Protein AF-A0A3P6TZ08-F1 (afdb_monomer_lite)

Foldseek 3Di:
DVQAPLAWDDPLQDDDDDPVLVVLLVVCLVVVPVLSDDDDDDPRSSSRSSSVRSVNHDDQQADPVRHHQTDNDDPVCQAPPVNVVVVVVCCVRDPDHRDHDPDDDDPPPDDPDDDD

Sequence (116 aa):
MPFVKQGYASGGAGYVISRAALKLIAEGMMQNVKGCQPRGGPEDVNLGACAEQVGVKFVASLDSHGKETFHPFSPGHMIDKKTIENSAWIHSYNMYPVVTVNNCCFKTMICTPKKP

Secondary structure (DSSP, 8-state):
--S-SS----TTT-----HHHHHHHHHHHHTT-TT-S--SS-HHHHHHHHHHHTTPPP---B-TTS-BS--SS-HHHHH-HHHHHT-HHHHHH-SS------S-S-STTT-PPP--

pLDDT: mean 80.13, std 18.6, range [26.25, 98.44]

Structure (mmCIF, N/CA/C/O backbone):
data_AF-A0A3P6TZ08-F1
#
_entry.id   AF-A0A3P6TZ08-F1
#
loop_
_atom_site.group_PDB
_atom_site.id
_atom_site.type_symbol
_atom_site.label_atom_id
_atom_site.label_alt_id
_atom_site.label_comp_id
_atom_site.label_asym_id
_atom_site.label_entity_id
_atom_site.label_seq_id
_atom_site.pdbx_PDB_ins_code
_atom_site.Cartn_x
_atom_site.Cartn_y
_atom_site.Cartn_z
_atom_site.occupancy
_atom_site.B_iso_or_equiv
_atom_site.auth_seq_id
_atom_site.auth_comp_id
_atom_site.auth_asym_id
_atom_site.auth_atom_id
_atom_site.pdbx_PDB_model_num
ATOM 1 N N . MET A 1 1 ? 4.010 -11.274 4.881 1.00 56.00 1 MET A N 1
ATOM 2 C CA . MET A 1 1 ? 4.574 -9.928 4.643 1.00 56.00 1 MET A CA 1
ATOM 3 C C . MET A 1 1 ? 5.117 -9.370 5.949 1.00 56.00 1 MET A C 1
ATOM 5 O O . MET A 1 1 ? 4.566 -9.732 6.983 1.00 56.00 1 MET A O 1
ATOM 9 N N . PRO A 1 2 ? 6.166 -8.531 5.940 1.00 60.94 2 PRO A N 1
ATOM 10 C CA . PRO A 1 2 ? 6.923 -8.236 7.157 1.00 60.94 2 PRO A CA 1
ATOM 11 C C . PRO A 1 2 ? 6.214 -7.371 8.221 1.00 60.94 2 PRO A C 1
ATOM 13 O O . PRO A 1 2 ? 6.796 -7.152 9.275 1.00 60.94 2 PRO A O 1
ATOM 16 N N . PHE A 1 3 ? 4.973 -6.907 8.013 1.00 74.19 3 PHE A N 1
ATOM 17 C CA . PHE A 1 3 ? 4.350 -5.929 8.926 1.00 74.19 3 PHE A CA 1
ATOM 18 C C . PHE A 1 3 ? 2.865 -6.148 9.237 1.00 74.19 3 PHE A C 1
ATOM 20 O O . PHE A 1 3 ? 2.419 -5.844 10.339 1.00 74.19 3 PHE A O 1
ATOM 27 N N . VAL A 1 4 ? 2.098 -6.680 8.284 1.00 83.06 4 VAL A N 1
ATOM 28 C CA . VAL A 1 4 ? 0.660 -6.962 8.418 1.00 83.06 4 VAL A CA 1
ATOM 29 C C . VAL A 1 4 ? 0.412 -8.355 7.856 1.00 83.06 4 VAL A C 1
ATOM 31 O O . VAL A 1 4 ? 0.997 -8.709 6.826 1.00 83.06 4 VAL A O 1
ATOM 34 N N . LYS A 1 5 ? -0.426 -9.164 8.515 1.00 86.94 5 LYS A N 1
ATOM 35 C CA . LYS A 1 5 ? -0.616 -10.570 8.133 1.00 86.94 5 LYS A CA 1
ATOM 36 C C . LYS A 1 5 ? -1.260 -10.689 6.748 1.00 86.94 5 LYS A C 1
ATOM 38 O O . LYS A 1 5 ? -0.749 -11.451 5.930 1.00 86.94 5 LYS A O 1
ATOM 43 N N . GLN A 1 6 ? -2.300 -9.905 6.463 1.00 86.25 6 GLN A N 1
ATOM 44 C CA . GLN A 1 6 ? -2.914 -9.810 5.132 1.00 86.25 6 GLN A CA 1
ATOM 45 C C . GLN A 1 6 ? -2.090 -9.000 4.120 1.00 86.25 6 GLN A C 1
ATOM 47 O O . GLN A 1 6 ? -2.395 -9.019 2.932 1.00 86.25 6 GLN A O 1
ATOM 52 N N . GLY A 1 7 ? -1.061 -8.288 4.583 1.00 87.94 7 GLY A N 1
ATOM 53 C CA . GLY A 1 7 ? -0.335 -7.305 3.790 1.00 87.94 7 GLY A CA 1
ATOM 54 C C . GLY A 1 7 ? -0.920 -5.897 3.858 1.00 87.94 7 GLY A C 1
ATOM 55 O O . GLY A 1 7 ? -1.814 -5.608 4.650 1.00 87.94 7 GLY A O 1
ATOM 56 N N . TYR A 1 8 ? -0.354 -5.006 3.053 1.00 88.62 8 TYR A N 1
ATOM 57 C CA . TYR A 1 8 ? -0.765 -3.610 2.937 1.00 88.62 8 TYR A CA 1
ATOM 58 C C . TYR A 1 8 ? -0.450 -3.108 1.523 1.00 88.62 8 TYR A C 1
ATOM 60 O O . TYR A 1 8 ? 0.444 -3.641 0.864 1.00 88.62 8 TYR A O 1
ATOM 68 N N . ALA A 1 9 ? -1.182 -2.101 1.047 1.00 87.81 9 ALA A N 1
ATOM 69 C CA . ALA A 1 9 ? -0.874 -1.459 -0.228 1.00 87.81 9 ALA A CA 1
ATOM 70 C C . ALA A 1 9 ? 0.132 -0.327 -0.013 1.00 87.81 9 ALA A C 1
ATOM 72 O O . ALA A 1 9 ? -0.095 0.529 0.835 1.00 87.81 9 ALA A O 1
ATOM 73 N N . SER A 1 10 ? 1.227 -0.318 -0.777 1.00 88.12 10 SER A N 1
ATOM 74 C CA . SER A 1 10 ? 2.273 0.700 -0.641 1.00 88.12 10 SER A CA 1
ATOM 75 C C . SER A 1 10 ? 1.761 2.094 -1.008 1.00 88.12 10 SER A C 1
ATOM 77 O O . SER A 1 10 ? 1.185 2.289 -2.080 1.00 88.12 10 SER A O 1
ATOM 79 N N . GLY A 1 11 ? 2.054 3.085 -0.163 1.00 85.50 11 GLY A N 1
ATOM 80 C CA . GLY A 1 11 ? 1.708 4.483 -0.432 1.00 85.50 11 GLY A CA 1
ATOM 81 C C . GLY A 1 11 ? 2.423 5.056 -1.661 1.00 85.50 11 GLY A C 1
ATOM 82 O O . GLY A 1 11 ? 1.852 5.874 -2.374 1.00 85.50 11 GLY A O 1
ATOM 83 N N . GLY A 1 12 ? 3.640 4.585 -1.964 1.00 85.12 12 GLY A N 1
ATOM 84 C CA . GLY A 1 12 ? 4.435 5.081 -3.094 1.00 85.12 12 GLY A CA 1
ATOM 85 C C . GLY A 1 12 ? 3.857 4.727 -4.467 1.00 85.12 12 GLY A C 1
ATOM 86 O O . GLY A 1 12 ? 3.972 5.516 -5.399 1.00 85.12 12 GLY A O 1
ATOM 87 N N . ALA A 1 13 ? 3.211 3.565 -4.592 1.00 86.00 13 ALA A N 1
ATOM 88 C CA . ALA A 1 13 ? 2.550 3.137 -5.828 1.00 86.00 13 ALA A CA 1
ATOM 89 C C . ALA A 1 13 ? 1.145 3.740 -5.998 1.00 86.00 13 ALA A C 1
ATOM 91 O O . ALA A 1 13 ? 0.601 3.758 -7.104 1.00 86.00 13 ALA A O 1
ATOM 92 N N . GLY A 1 14 ? 0.562 4.214 -4.894 1.00 86.75 14 GLY A N 1
ATOM 93 C CA . GLY A 1 14 ? -0.851 4.546 -4.796 1.00 86.75 14 GLY A CA 1
ATOM 94 C C . GLY A 1 14 ? -1.743 3.302 -4.726 1.00 86.75 14 GLY A C 1
ATOM 95 O O . GLY A 1 14 ? -1.361 2.192 -5.094 1.00 86.75 14 GLY A O 1
ATOM 96 N N . TYR A 1 15 ? -2.963 3.497 -4.235 1.00 90.38 15 TYR A N 1
ATOM 97 C CA . TYR A 1 15 ? -3.981 2.456 -4.134 1.00 90.38 15 TYR A CA 1
ATOM 98 C C . TYR A 1 15 ? -5.382 3.071 -4.173 1.00 90.38 15 TYR A C 1
ATOM 100 O O . TYR A 1 15 ? -5.565 4.273 -3.976 1.00 90.38 15 TYR A O 1
ATOM 108 N N . VAL A 1 16 ? -6.392 2.236 -4.416 1.00 92.25 16 VAL A N 1
ATOM 109 C CA . VAL A 1 16 ? -7.803 2.638 -4.431 1.00 92.25 16 VAL A CA 1
ATOM 110 C C . VAL A 1 16 ? -8.540 1.917 -3.313 1.00 92.25 16 VAL A C 1
ATOM 112 O O . VAL A 1 16 ? -8.399 0.709 -3.139 1.00 92.25 16 VAL A O 1
ATOM 115 N N . ILE A 1 17 ? -9.361 2.659 -2.572 1.00 94.12 17 ILE A N 1
ATOM 116 C CA . ILE A 1 17 ? -10.186 2.130 -1.485 1.00 94.12 17 ILE A CA 1
ATOM 117 C C . ILE A 1 17 ? -11.652 2.390 -1.821 1.00 94.12 17 ILE A C 1
ATOM 119 O O . ILE A 1 17 ? -12.030 3.492 -2.222 1.00 94.12 17 ILE A O 1
ATOM 123 N N . SER A 1 18 ? -12.502 1.376 -1.650 1.00 96.44 18 SER A N 1
ATOM 124 C CA . SER A 1 18 ? -13.944 1.563 -1.803 1.00 96.44 18 SER A CA 1
ATOM 125 C C . SER A 1 18 ? -14.481 2.505 -0.723 1.00 96.44 18 SER A C 1
ATOM 127 O O . SER A 1 18 ? -13.999 2.536 0.409 1.00 96.44 18 SER A O 1
ATOM 129 N N . ARG A 1 19 ? -15.548 3.246 -1.036 1.00 98.19 19 ARG A N 1
ATOM 130 C CA . ARG A 1 19 ? -16.169 4.163 -0.067 1.00 98.19 19 ARG A CA 1
ATOM 131 C C . ARG A 1 19 ? -16.561 3.463 1.241 1.00 98.19 19 ARG A C 1
ATOM 133 O O . ARG A 1 19 ? -16.442 4.063 2.302 1.00 98.19 19 ARG A O 1
ATOM 140 N N . ALA A 1 20 ? -17.038 2.220 1.167 1.00 98.06 20 ALA A N 1
ATOM 141 C CA . ALA A 1 20 ? -17.425 1.443 2.343 1.00 98.06 20 ALA A CA 1
ATOM 142 C C . ALA A 1 20 ? -16.210 1.053 3.198 1.00 98.06 20 ALA A C 1
ATOM 144 O O . ALA A 1 20 ? -16.237 1.234 4.410 1.00 98.06 20 ALA A O 1
ATOM 145 N N . ALA A 1 21 ? -15.127 0.591 2.566 1.00 97.50 21 ALA A N 1
ATOM 146 C CA . ALA A 1 21 ? -13.893 0.257 3.268 1.00 97.50 21 ALA A CA 1
ATOM 147 C C . ALA A 1 21 ? -13.276 1.483 3.958 1.00 97.50 21 ALA A C 1
ATOM 149 O O . ALA A 1 21 ? -12.893 1.402 5.122 1.00 97.50 21 ALA A O 1
ATOM 150 N N . LEU A 1 22 ? -13.254 2.635 3.278 1.00 97.69 22 LEU A N 1
ATOM 151 C CA . LEU A 1 22 ? -12.746 3.878 3.859 1.00 97.69 22 LEU A CA 1
ATOM 152 C C . LEU A 1 22 ? -13.544 4.302 5.100 1.00 97.69 22 LEU A C 1
ATOM 154 O O . LEU A 1 22 ? -12.948 4.727 6.084 1.00 97.69 22 LEU A O 1
ATOM 158 N N . LYS A 1 23 ? -14.877 4.154 5.077 1.00 98.44 23 LYS A N 1
ATOM 159 C CA . LYS A 1 23 ? -15.727 4.439 6.244 1.00 98.44 23 LYS A CA 1
ATOM 160 C C . LYS A 1 23 ? -15.374 3.554 7.437 1.00 98.44 23 LYS A C 1
ATOM 162 O O . LYS A 1 23 ? -15.145 4.088 8.512 1.00 98.44 23 LYS A O 1
ATOM 167 N N . LEU A 1 24 ? -15.259 2.239 7.232 1.00 98.25 24 LEU A N 1
ATOM 168 C CA . LEU A 1 24 ? -14.911 1.296 8.303 1.00 98.25 24 LEU A CA 1
ATOM 169 C C . LEU A 1 24 ? -13.547 1.609 8.929 1.00 98.25 24 LEU A C 1
ATOM 171 O O . LEU A 1 24 ? -13.401 1.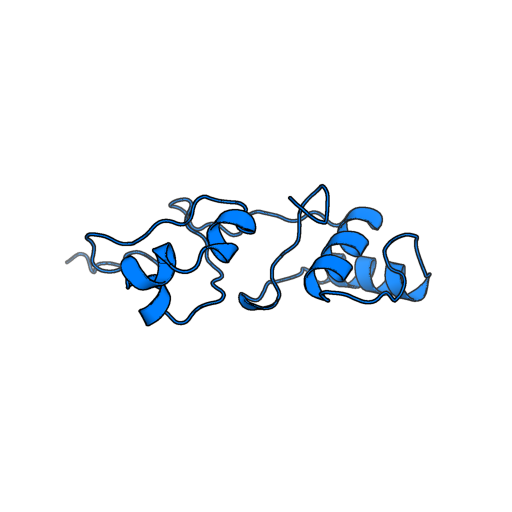586 10.147 1.00 98.25 24 LEU A O 1
ATOM 175 N N . ILE A 1 25 ? -12.553 1.930 8.098 1.00 97.62 25 ILE A N 1
ATOM 176 C CA . ILE A 1 25 ? -11.216 2.309 8.567 1.00 97.62 25 ILE A CA 1
ATOM 177 C C . ILE A 1 25 ? -11.283 3.602 9.388 1.00 97.62 25 ILE A C 1
ATOM 179 O O . ILE A 1 25 ? -10.749 3.651 10.494 1.00 97.62 25 ILE A O 1
ATOM 183 N N . ALA A 1 26 ? -11.961 4.633 8.875 1.00 97.88 26 ALA A N 1
ATOM 184 C CA . ALA A 1 26 ? -12.089 5.916 9.561 1.00 97.88 26 ALA A CA 1
ATOM 185 C C . ALA A 1 26 ? -12.827 5.781 10.902 1.00 97.88 26 ALA A C 1
ATOM 187 O O . ALA A 1 26 ? -12.371 6.311 11.913 1.00 97.88 26 ALA A O 1
ATOM 188 N N . GLU A 1 27 ? -13.926 5.026 10.936 1.00 98.19 27 GLU A N 1
ATOM 189 C CA . GLU A 1 27 ? -14.659 4.716 12.167 1.00 98.19 27 GLU A CA 1
ATOM 190 C C . GLU A 1 27 ? -13.773 3.959 13.165 1.00 98.19 27 GLU A C 1
ATOM 192 O O . GLU A 1 27 ? -13.728 4.325 14.341 1.00 98.19 27 GLU A O 1
ATOM 197 N N . GLY A 1 28 ? -12.993 2.977 12.699 1.00 97.75 28 GLY A N 1
ATOM 198 C CA . GLY A 1 28 ? -12.030 2.249 13.527 1.00 97.75 28 GLY A CA 1
ATOM 199 C C . GLY A 1 28 ? -10.950 3.145 14.138 1.00 97.75 28 GLY A C 1
ATOM 200 O O . GLY A 1 28 ? -10.615 2.993 15.315 1.00 97.75 28 GLY A O 1
ATOM 201 N N . MET A 1 29 ? -10.440 4.116 13.373 1.00 97.00 29 MET A N 1
ATOM 202 C CA . MET A 1 29 ? -9.498 5.131 13.863 1.00 97.00 29 MET A CA 1
ATOM 203 C C . MET A 1 29 ? -10.146 6.047 14.908 1.00 97.00 29 MET A C 1
ATOM 205 O O . MET A 1 29 ? -9.584 6.242 15.983 1.00 97.00 29 MET A O 1
ATOM 209 N N . MET A 1 30 ? -11.350 6.564 14.638 1.00 97.00 30 MET A N 1
ATOM 210 C CA . MET A 1 30 ? -12.079 7.446 15.562 1.00 97.00 30 MET A CA 1
ATOM 211 C C . MET A 1 30 ? -12.424 6.753 16.886 1.00 97.00 30 MET A C 1
ATOM 213 O O . MET A 1 30 ? -12.380 7.376 17.945 1.00 97.00 30 MET A O 1
ATOM 217 N N . GLN A 1 31 ? -12.740 5.459 16.837 1.00 96.88 31 GLN A N 1
ATOM 218 C CA . GLN A 1 31 ? -13.057 4.645 18.012 1.00 96.88 31 GLN A CA 1
ATOM 219 C C . GLN A 1 31 ? -11.813 4.081 18.717 1.00 96.88 31 GLN A C 1
ATOM 221 O O . GLN A 1 31 ? -11.952 3.377 19.715 1.00 96.88 31 GLN A O 1
ATOM 226 N N . ASN A 1 32 ? -10.601 4.377 18.229 1.00 95.12 32 ASN A N 1
ATOM 227 C CA . ASN A 1 32 ? -9.345 3.825 18.744 1.00 95.12 32 ASN A CA 1
ATOM 228 C C . ASN A 1 32 ? -9.348 2.288 18.839 1.00 95.12 32 ASN A C 1
ATOM 230 O O . ASN A 1 32 ? -8.778 1.711 19.777 1.00 95.12 32 ASN A O 1
ATOM 234 N N . VAL A 1 33 ? -9.963 1.619 17.854 1.00 96.31 33 VAL A N 1
ATOM 235 C CA . VAL A 1 33 ? -9.933 0.156 17.735 1.00 96.31 33 VAL A CA 1
ATOM 236 C C . VAL A 1 33 ? -8.478 -0.307 17.773 1.00 96.31 33 VAL A C 1
ATOM 238 O O . VAL A 1 33 ? -7.583 0.329 17.207 1.00 96.31 33 VAL A O 1
ATOM 241 N N . LYS A 1 34 ? -8.218 -1.417 18.468 1.00 90.94 34 LYS A N 1
ATOM 242 C CA . LYS A 1 34 ? -6.876 -1.997 18.562 1.00 90.94 34 LYS A CA 1
ATOM 243 C C . LYS A 1 34 ? -6.289 -2.163 17.155 1.00 90.94 34 LYS A C 1
ATOM 245 O O . LYS A 1 34 ? -6.895 -2.813 16.317 1.00 90.94 34 LYS A O 1
ATOM 250 N N . GLY A 1 35 ? -5.117 -1.572 16.910 1.00 88.06 35 GLY A N 1
ATOM 251 C CA . GLY A 1 35 ? -4.436 -1.581 15.605 1.00 88.06 35 GLY A CA 1
ATOM 252 C C . GLY A 1 35 ? -4.794 -0.433 14.648 1.00 88.06 35 GLY A C 1
ATOM 253 O O . GLY A 1 35 ? -4.093 -0.260 13.657 1.00 88.06 35 GLY A O 1
ATOM 254 N N . CYS A 1 36 ? -5.793 0.393 14.974 1.00 95.44 36 CYS A N 1
ATOM 255 C CA . CYS A 1 36 ? -6.115 1.654 14.285 1.00 95.44 36 CYS A CA 1
ATOM 256 C C . CYS A 1 36 ? -5.612 2.902 15.028 1.00 95.44 36 CYS A C 1
ATOM 258 O O . CYS A 1 36 ? -5.862 4.029 14.607 1.00 95.44 36 CYS A O 1
ATOM 260 N N . GLN A 1 37 ? -4.931 2.706 16.154 1.00 93.38 37 GLN A N 1
ATOM 261 C CA . GLN A 1 37 ? -4.439 3.782 17.006 1.00 93.38 37 GLN A CA 1
ATOM 262 C C . GLN A 1 37 ? -3.269 4.522 16.340 1.00 93.38 37 GLN A C 1
ATOM 264 O O . GLN A 1 37 ? -2.451 3.878 15.670 1.00 93.38 37 GLN A O 1
ATOM 269 N N . PRO A 1 38 ? -3.136 5.844 16.560 1.00 88.62 38 PRO A N 1
ATOM 270 C CA . PRO A 1 38 ? -1.975 6.593 16.103 1.00 88.62 38 PRO A CA 1
ATOM 271 C C . PRO A 1 38 ? -0.685 5.963 16.632 1.00 88.62 38 PRO A C 1
ATOM 273 O O . PRO A 1 38 ? -0.499 5.802 17.838 1.00 88.62 38 PRO A O 1
ATOM 276 N N . ARG A 1 39 ? 0.216 5.606 15.719 1.00 88.06 39 ARG A N 1
ATOM 277 C CA . ARG A 1 39 ? 1.547 5.088 16.038 1.00 88.06 39 ARG A CA 1
ATOM 278 C C . ARG A 1 39 ? 2.556 5.591 15.017 1.00 88.06 39 ARG A C 1
ATOM 280 O O . ARG A 1 39 ? 2.185 5.977 13.912 1.00 88.06 39 ARG A O 1
ATOM 287 N N . GLY A 1 40 ? 3.831 5.593 15.393 1.00 90.69 40 GLY A N 1
ATOM 288 C CA . GLY A 1 40 ? 4.913 5.923 14.466 1.00 90.69 40 GLY A CA 1
ATOM 289 C C . GLY A 1 40 ? 5.079 4.880 13.354 1.00 90.69 40 GLY A C 1
ATOM 290 O O . GLY A 1 40 ? 4.426 3.834 13.352 1.00 90.69 40 GLY A O 1
ATOM 291 N N . GLY A 1 41 ? 6.000 5.153 12.433 1.00 90.19 41 GLY A N 1
ATOM 292 C CA . GLY A 1 41 ? 6.317 4.269 11.310 1.00 90.19 41 GLY A CA 1
ATOM 293 C C . GLY A 1 41 ? 5.566 4.614 10.016 1.00 90.19 41 GLY A C 1
ATOM 294 O O . GLY A 1 41 ? 4.965 5.686 9.929 1.00 90.19 41 GLY A O 1
ATOM 295 N N . PRO A 1 42 ? 5.638 3.735 8.999 1.00 90.94 42 PRO A N 1
ATOM 296 C CA . PRO A 1 42 ? 5.044 3.985 7.687 1.00 90.94 42 PRO A CA 1
ATOM 297 C C . PRO A 1 42 ? 3.512 4.069 7.742 1.00 90.94 42 PRO A C 1
ATOM 299 O O . PRO A 1 42 ? 2.853 3.221 8.349 1.00 90.94 42 PRO A O 1
ATOM 302 N N . GLU A 1 43 ? 2.948 5.093 7.101 1.00 92.94 43 GLU A N 1
ATOM 303 C CA . GLU A 1 43 ? 1.499 5.337 7.060 1.00 92.94 43 GLU A CA 1
ATOM 304 C C . GLU A 1 43 ? 0.744 4.183 6.396 1.00 92.94 43 GLU A C 1
ATOM 306 O O . GLU A 1 43 ? -0.241 3.700 6.946 1.00 92.94 43 GLU A O 1
ATOM 311 N N . ASP A 1 44 ? 1.261 3.676 5.282 1.00 91.88 44 ASP A N 1
ATOM 312 C CA . ASP A 1 44 ? 0.661 2.596 4.503 1.00 91.88 44 ASP A CA 1
ATOM 313 C C . ASP A 1 44 ? 0.575 1.274 5.287 1.00 91.88 44 ASP A C 1
ATOM 315 O O . ASP A 1 44 ? -0.446 0.579 5.266 1.00 91.88 44 ASP A O 1
ATOM 319 N N . VAL A 1 45 ? 1.611 0.964 6.068 1.00 91.38 45 VAL A N 1
ATOM 320 C CA . VAL A 1 45 ? 1.620 -0.153 7.023 1.00 91.38 45 VAL A CA 1
ATOM 321 C C . VAL A 1 45 ? 0.573 0.048 8.120 1.00 91.38 45 VAL A C 1
ATOM 323 O O . VAL A 1 45 ? -0.123 -0.900 8.498 1.00 91.38 45 VAL A O 1
ATOM 326 N N . ASN A 1 46 ? 0.456 1.263 8.659 1.00 94.12 46 ASN A N 1
ATOM 327 C CA . ASN A 1 46 ? -0.517 1.581 9.704 1.00 94.12 46 ASN A CA 1
ATOM 328 C C . ASN A 1 46 ? -1.954 1.474 9.182 1.00 94.12 46 ASN A C 1
ATOM 330 O O . ASN A 1 46 ? -2.805 0.882 9.850 1.00 94.12 46 ASN A O 1
ATOM 334 N N . LEU A 1 47 ? -2.203 1.963 7.969 1.00 94.38 47 LEU A N 1
ATOM 335 C CA . LEU A 1 47 ? -3.492 1.855 7.303 1.00 94.38 47 LEU A CA 1
ATOM 336 C C . LEU A 1 47 ? -3.861 0.392 7.036 1.00 94.38 47 LEU A C 1
ATOM 338 O O . LEU A 1 47 ? -4.983 -0.020 7.331 1.00 94.38 47 LEU A O 1
ATOM 342 N N . GLY A 1 48 ? -2.912 -0.416 6.549 1.00 92.88 48 GLY A N 1
ATOM 343 C CA . GLY A 1 48 ? -3.121 -1.846 6.319 1.00 92.88 48 GLY A CA 1
ATOM 344 C C . GLY A 1 48 ? -3.411 -2.629 7.602 1.00 92.88 48 GLY A C 1
ATOM 345 O O . GLY A 1 48 ? -4.292 -3.493 7.618 1.00 92.88 48 GLY A O 1
ATOM 346 N N . ALA A 1 49 ? -2.727 -2.286 8.697 1.00 93.94 49 ALA A N 1
ATOM 347 C CA . ALA A 1 49 ? -2.987 -2.867 10.010 1.00 93.94 49 ALA A CA 1
ATOM 348 C C . ALA A 1 49 ? -4.400 -2.528 10.504 1.00 93.94 49 ALA A C 1
ATOM 350 O O . ALA A 1 49 ? -5.118 -3.423 10.940 1.00 93.94 49 ALA A O 1
ATOM 351 N N . CYS A 1 50 ? -4.829 -1.267 10.386 1.00 96.62 50 CYS A N 1
ATOM 352 C CA . CYS A 1 50 ? -6.187 -0.880 10.760 1.00 96.62 50 CYS A CA 1
ATOM 353 C C . CYS A 1 50 ? -7.234 -1.594 9.897 1.00 96.62 50 CYS A C 1
ATOM 355 O O . CYS A 1 50 ? -8.176 -2.172 10.437 1.00 96.62 50 CYS A O 1
ATOM 357 N N . ALA A 1 51 ? -7.031 -1.632 8.575 1.00 95.94 51 ALA A N 1
ATOM 358 C CA . ALA A 1 51 ? -7.900 -2.337 7.637 1.00 95.94 51 ALA A CA 1
ATOM 359 C C . ALA A 1 51 ? -8.101 -3.809 8.034 1.00 95.94 51 ALA A C 1
ATOM 361 O O . ALA A 1 51 ? -9.233 -4.289 8.037 1.00 95.94 51 ALA A O 1
ATOM 362 N N . GLU A 1 52 ? -7.033 -4.502 8.448 1.00 94.56 52 GLU A N 1
ATOM 363 C CA . GLU A 1 52 ? -7.111 -5.895 8.912 1.00 94.56 52 GLU A CA 1
ATOM 364 C C . GLU A 1 52 ? -8.007 -6.043 10.143 1.00 94.56 52 GLU A C 1
ATOM 366 O O . GLU A 1 52 ? -8.818 -6.966 10.218 1.00 94.56 52 GLU A O 1
ATOM 371 N N . GLN A 1 53 ? -7.891 -5.112 11.089 1.00 96.25 53 GLN A N 1
ATOM 372 C CA . GLN A 1 53 ? -8.633 -5.148 12.348 1.00 96.25 53 GLN A CA 1
ATOM 373 C C . GLN A 1 53 ? -10.120 -4.843 12.157 1.00 96.25 53 GLN A C 1
ATOM 375 O O . GLN A 1 53 ? -10.955 -5.459 12.814 1.00 96.25 53 GLN A O 1
ATOM 380 N N . VAL A 1 54 ? -10.464 -3.948 11.227 1.00 97.38 54 VAL A N 1
ATOM 381 C CA . VAL A 1 54 ? -11.864 -3.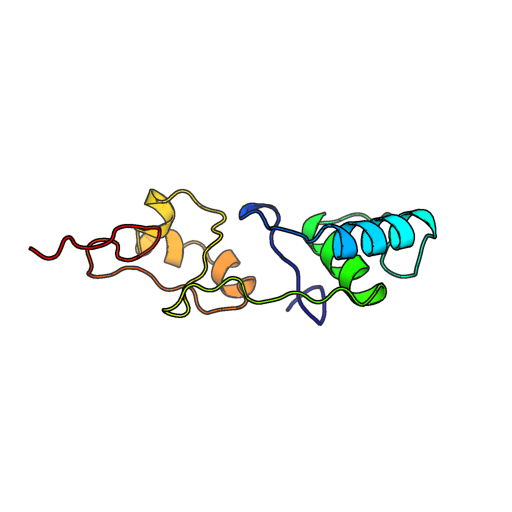612 10.904 1.00 97.38 54 VAL A CA 1
ATOM 382 C C . VAL A 1 54 ? -12.471 -4.518 9.822 1.00 97.38 54 VAL A C 1
ATOM 384 O O . VAL A 1 54 ? -13.565 -4.253 9.328 1.00 97.38 54 VAL A O 1
ATOM 387 N N . GLY A 1 55 ? -11.774 -5.591 9.432 1.00 95.75 55 GLY A N 1
ATOM 388 C CA . GLY A 1 55 ? -12.272 -6.591 8.483 1.00 95.75 55 GLY A CA 1
ATOM 389 C C . GLY A 1 55 ? -12.266 -6.155 7.013 1.00 95.75 55 GLY A C 1
ATOM 390 O O . GLY A 1 55 ? -12.876 -6.820 6.172 1.00 95.75 55 GLY A O 1
ATOM 391 N N . VAL A 1 56 ? -11.572 -5.066 6.677 1.00 96.19 56 VAL A N 1
ATOM 392 C CA . VAL A 1 56 ? -11.341 -4.641 5.294 1.00 96.19 56 VAL A CA 1
ATOM 393 C C . VAL A 1 56 ? -10.226 -5.489 4.688 1.00 96.19 56 VAL A C 1
ATOM 395 O O . VAL A 1 56 ? -9.100 -5.531 5.186 1.00 96.19 56 VAL A O 1
ATOM 398 N N . LYS A 1 57 ? -10.552 -6.155 3.579 1.00 92.25 57 LYS A N 1
ATOM 399 C CA . LYS A 1 57 ? -9.638 -7.052 2.870 1.00 92.25 57 LYS A CA 1
ATOM 400 C C . LYS A 1 57 ? -8.924 -6.333 1.739 1.00 92.25 57 LYS A C 1
ATOM 402 O O . LYS A 1 57 ? -9.566 -5.654 0.935 1.00 92.25 57 LYS A O 1
ATOM 407 N N . PHE A 1 58 ? -7.623 -6.572 1.626 1.00 87.56 58 PHE A N 1
ATOM 408 C CA . PHE A 1 58 ? -6.890 -6.247 0.408 1.00 87.56 58 PHE A CA 1
ATOM 409 C C . PHE A 1 58 ? -7.209 -7.248 -0.699 1.00 87.56 58 PHE A C 1
A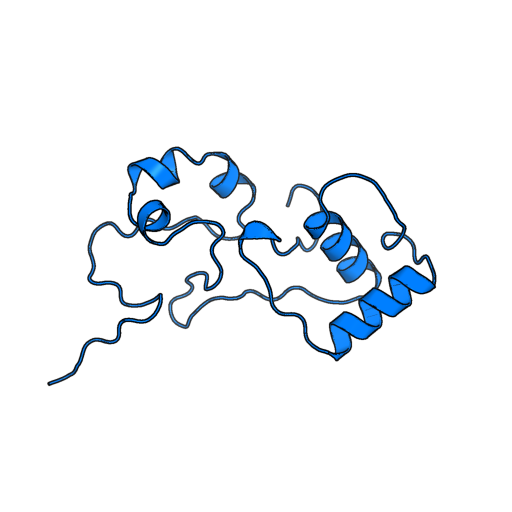TOM 411 O O . PHE A 1 58 ? -7.401 -8.442 -0.461 1.00 87.56 58 PHE A O 1
ATOM 418 N N . VAL A 1 59 ? -7.260 -6.733 -1.922 1.00 85.56 59 VAL A N 1
ATOM 419 C CA . VAL A 1 59 ? -7.447 -7.520 -3.138 1.00 85.56 59 VAL A CA 1
ATOM 420 C C . VAL A 1 59 ? -6.299 -7.245 -4.092 1.00 85.56 59 VAL A C 1
ATOM 422 O O . VAL A 1 59 ? -5.762 -6.138 -4.134 1.00 85.56 59 VAL A O 1
ATOM 425 N N . ALA A 1 60 ? -5.922 -8.267 -4.852 1.00 81.56 60 ALA A N 1
ATOM 426 C CA . ALA A 1 60 ? -4.878 -8.148 -5.851 1.00 81.56 60 ALA A CA 1
ATOM 427 C C . ALA A 1 60 ? -5.328 -7.202 -6.973 1.00 81.56 60 ALA A C 1
ATOM 429 O O . ALA A 1 60 ? -6.383 -7.407 -7.573 1.00 81.56 60 ALA A O 1
ATOM 430 N N . SER A 1 61 ? -4.515 -6.188 -7.266 1.00 83.50 61 SER A N 1
ATOM 431 C CA . SER A 1 61 ? -4.727 -5.294 -8.404 1.00 83.50 61 SER A CA 1
ATOM 432 C C . SER A 1 61 ? -3.864 -5.750 -9.574 1.00 83.50 61 SER A C 1
ATOM 434 O O . SER A 1 61 ? -2.789 -5.203 -9.828 1.00 83.50 61 SER A O 1
ATOM 436 N N . LEU A 1 62 ? -4.327 -6.811 -10.232 1.00 84.19 62 LEU A N 1
ATOM 437 C CA . LEU A 1 62 ? -3.667 -7.407 -11.385 1.00 84.19 62 LEU A CA 1
ATOM 438 C C . LEU A 1 62 ? -4.498 -7.183 -12.648 1.00 84.19 62 LEU A C 1
ATOM 440 O O . LEU A 1 62 ? -5.728 -7.243 -12.614 1.00 84.19 62 LEU A O 1
ATOM 444 N N . ASP A 1 63 ? -3.822 -6.953 -13.767 1.00 81.81 63 ASP A N 1
ATOM 445 C CA . ASP A 1 63 ? -4.448 -6.958 -15.082 1.00 81.81 63 ASP A CA 1
ATOM 446 C C . ASP A 1 63 ? -4.847 -8.384 -15.514 1.00 81.81 63 ASP A C 1
ATOM 448 O O . ASP A 1 63 ? -4.584 -9.381 -14.834 1.00 81.81 63 ASP A O 1
ATOM 452 N N . SER A 1 64 ? -5.474 -8.501 -16.687 1.00 83.56 64 SER A N 1
ATOM 453 C CA . SER A 1 64 ? -5.890 -9.792 -17.253 1.00 83.56 64 SER A CA 1
ATOM 454 C C . SER A 1 64 ? -4.736 -10.761 -17.552 1.00 83.56 64 SER A C 1
ATOM 456 O O . SER A 1 64 ? -4.988 -11.934 -17.823 1.00 83.56 64 SER A O 1
ATOM 458 N N . HIS A 1 65 ? -3.485 -10.300 -17.498 1.00 80.12 65 HIS A N 1
ATOM 459 C CA . HIS A 1 65 ? -2.271 -11.095 -17.684 1.00 80.12 65 HIS A CA 1
ATOM 460 C C . HIS A 1 65 ? -1.536 -11.361 -16.358 1.00 80.12 65 HIS A C 1
ATOM 462 O O . HIS A 1 65 ? -0.411 -11.871 -16.373 1.00 80.12 65 HIS A O 1
ATOM 468 N N . GLY A 1 66 ? -2.141 -11.017 -15.217 1.00 76.75 66 GLY A N 1
ATOM 469 C CA . GLY A 1 66 ? -1.541 -11.203 -13.900 1.00 76.75 66 GLY A CA 1
ATOM 470 C C . GLY A 1 66 ? -0.408 -10.218 -13.596 1.00 76.75 66 GLY A C 1
ATOM 471 O O . GLY A 1 66 ? 0.495 -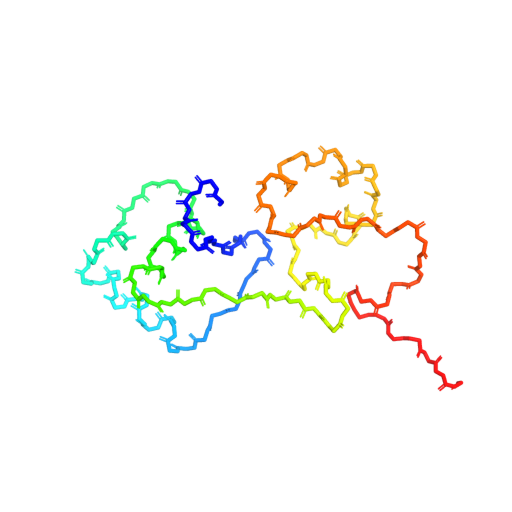10.566 -12.836 1.00 76.75 66 GLY A O 1
ATOM 472 N N . LYS A 1 67 ? -0.398 -9.029 -14.217 1.00 79.25 67 LYS A N 1
ATOM 473 C CA . LYS A 1 67 ? 0.603 -7.973 -13.983 1.00 79.25 67 LYS A CA 1
ATOM 474 C C . LYS A 1 67 ? 0.054 -6.883 -13.083 1.00 79.25 67 LYS A C 1
ATOM 476 O O . LYS A 1 67 ? -1.112 -6.521 -13.186 1.00 79.25 67 LYS A O 1
ATOM 481 N N . GLU A 1 68 ? 0.903 -6.354 -12.215 1.00 79.25 68 GLU A N 1
ATOM 482 C CA . GLU A 1 68 ? 0.534 -5.281 -11.296 1.00 79.25 68 GLU A CA 1
ATOM 483 C C . GLU A 1 68 ? 0.144 -4.013 -12.058 1.00 79.25 68 GLU A C 1
ATOM 485 O O . GLU A 1 68 ? 0.705 -3.695 -13.106 1.00 79.25 68 GLU A O 1
ATOM 490 N N . THR A 1 69 ? -0.855 -3.292 -11.548 1.00 83.88 69 THR A N 1
ATOM 491 C CA . THR A 1 69 ? -1.373 -2.079 -12.204 1.00 83.88 69 THR A CA 1
ATOM 492 C C . THR A 1 69 ? -0.945 -0.783 -11.515 1.00 83.88 69 THR A C 1
ATOM 494 O O . THR A 1 69 ? -1.142 0.290 -12.080 1.00 83.88 69 THR A O 1
ATOM 497 N N . PHE A 1 70 ? -0.362 -0.863 -10.316 1.00 84.38 70 PHE A N 1
ATOM 498 C CA . PHE A 1 70 ? 0.135 0.273 -9.534 1.00 84.38 70 PHE A CA 1
ATOM 499 C C . PHE A 1 70 ? 1.630 0.084 -9.290 1.00 84.38 70 PHE A C 1
ATOM 501 O O . PHE A 1 70 ? 2.049 -0.988 -8.860 1.00 84.38 70 PHE A O 1
ATOM 508 N N . HIS A 1 71 ? 2.431 1.113 -9.567 1.00 84.94 71 HIS A N 1
ATOM 509 C CA . HIS A 1 71 ? 3.890 1.019 -9.523 1.00 84.94 71 HIS A CA 1
ATOM 510 C C . HIS A 1 71 ? 4.487 2.222 -8.785 1.00 84.94 71 HIS A C 1
ATOM 512 O O . HIS A 1 71 ? 4.087 3.350 -9.067 1.00 84.94 71 HIS A O 1
ATOM 518 N N . PRO A 1 72 ? 5.463 2.014 -7.881 1.00 83.19 72 PRO A N 1
ATOM 519 C CA . PRO A 1 72 ? 6.074 3.096 -7.107 1.00 83.19 72 PRO A CA 1
ATOM 520 C C . PRO A 1 72 ? 7.156 3.865 -7.879 1.00 83.19 72 PRO A C 1
ATOM 522 O O . PRO A 1 72 ? 7.697 4.845 -7.372 1.00 83.19 72 PRO A O 1
ATOM 525 N N . PHE A 1 73 ? 7.509 3.412 -9.085 1.00 85.25 73 PHE A N 1
ATOM 526 C CA . PHE A 1 73 ? 8.578 3.987 -9.892 1.00 85.25 73 PHE A CA 1
ATOM 527 C C . PHE A 1 73 ? 8.065 4.569 -11.208 1.00 85.25 73 PHE A C 1
ATOM 529 O O . PHE A 1 73 ? 7.004 4.199 -11.712 1.00 85.25 73 PHE A O 1
ATOM 536 N N . SER A 1 74 ? 8.866 5.457 -11.801 1.00 85.44 74 SER A N 1
ATOM 537 C CA . SER A 1 74 ? 8.598 5.975 -13.141 1.00 85.44 74 SER A CA 1
ATOM 538 C C . SER A 1 74 ? 8.657 4.852 -14.189 1.00 85.44 74 SER A C 1
ATOM 540 O O . SER A 1 74 ? 9.406 3.884 -14.013 1.00 85.44 74 SER A O 1
ATOM 542 N N . PRO A 1 75 ? 7.942 4.980 -15.323 1.00 82.19 75 PRO A N 1
ATOM 543 C CA . PRO A 1 75 ? 7.990 3.978 -16.387 1.00 82.19 75 PRO A CA 1
ATOM 544 C C . PRO A 1 75 ? 9.417 3.636 -16.847 1.00 82.19 75 PRO A C 1
ATOM 546 O O . PRO A 1 75 ? 9.723 2.470 -17.065 1.00 82.19 75 PRO A O 1
ATOM 549 N N . GLY A 1 76 ? 10.317 4.624 -16.931 1.00 83.06 76 GLY A N 1
ATOM 550 C CA . GLY A 1 76 ? 11.715 4.394 -17.318 1.00 83.06 76 GLY A CA 1
ATOM 551 C C . GLY A 1 76 ? 12.476 3.482 -16.348 1.00 83.06 76 GLY A C 1
ATOM 552 O O . GLY A 1 76 ? 13.191 2.585 -16.786 1.00 83.06 76 GLY A O 1
ATOM 553 N N . HIS A 1 77 ? 12.267 3.655 -15.040 1.00 83.38 77 HIS A N 1
ATOM 554 C CA . HIS A 1 77 ? 12.863 2.807 -13.998 1.00 83.38 77 HIS A CA 1
ATOM 555 C C . HIS A 1 77 ? 12.296 1.382 -14.030 1.00 83.38 77 HIS A C 1
ATOM 557 O O . HIS A 1 77 ? 13.023 0.426 -13.783 1.00 83.38 77 HIS A O 1
ATOM 563 N N . MET A 1 78 ? 11.010 1.233 -14.364 1.00 78.44 78 MET A N 1
ATOM 564 C CA . MET A 1 78 ? 10.357 -0.076 -14.498 1.00 78.44 78 MET A CA 1
ATOM 565 C C . MET A 1 78 ? 10.816 -0.852 -15.743 1.00 78.44 78 MET A C 1
ATOM 567 O O . MET A 1 78 ? 10.816 -2.083 -15.734 1.00 78.44 78 MET A O 1
ATOM 571 N N . ILE A 1 79 ? 11.183 -0.148 -16.819 1.00 78.38 79 ILE A N 1
ATOM 572 C CA . ILE A 1 79 ? 11.640 -0.752 -18.080 1.00 78.38 79 ILE A CA 1
ATOM 573 C C . ILE A 1 79 ? 13.116 -1.157 -17.999 1.00 78.38 79 ILE A C 1
ATOM 575 O O . ILE A 1 79 ? 13.492 -2.192 -18.550 1.00 78.38 79 ILE A O 1
ATOM 579 N N . ASP A 1 80 ? 13.958 -0.378 -17.316 1.00 82.75 80 ASP A N 1
ATOM 580 C CA . ASP A 1 80 ? 15.370 -0.726 -17.181 1.00 82.75 80 ASP A CA 1
ATOM 581 C C . ASP A 1 80 ? 15.580 -1.887 -16.198 1.00 82.75 80 ASP A C 1
ATOM 583 O O . ASP A 1 80 ? 15.558 -1.729 -14.973 1.00 82.75 80 ASP A O 1
ATOM 587 N N . LYS A 1 81 ? 15.848 -3.068 -16.766 1.00 80.25 81 LYS A N 1
ATOM 588 C CA . LYS A 1 81 ? 16.107 -4.311 -16.033 1.00 80.25 81 LYS A CA 1
ATOM 589 C C . LYS A 1 81 ? 17.151 -4.118 -14.935 1.00 80.25 81 LYS A C 1
ATOM 591 O O . LYS A 1 81 ? 16.930 -4.534 -13.802 1.00 80.25 81 LYS A O 1
ATOM 596 N N . LYS A 1 82 ? 18.273 -3.468 -15.257 1.00 84.75 82 LYS A N 1
ATOM 597 C CA . LYS A 1 82 ? 19.377 -3.299 -14.308 1.00 84.75 82 LYS A CA 1
ATOM 598 C C . LYS A 1 82 ? 18.941 -2.447 -13.118 1.00 84.75 82 LYS A C 1
ATOM 600 O O . LYS A 1 82 ? 19.246 -2.778 -11.976 1.00 84.75 82 LYS A O 1
ATOM 605 N N . THR A 1 83 ? 18.220 -1.361 -13.373 1.00 85.25 83 THR A N 1
ATOM 606 C CA . THR A 1 83 ? 17.741 -0.460 -12.323 1.00 85.25 83 THR A CA 1
ATOM 607 C C . THR A 1 83 ? 16.741 -1.137 -11.381 1.00 85.25 83 THR A C 1
ATOM 609 O O . THR A 1 83 ? 16.872 -1.001 -10.159 1.00 85.25 83 THR A O 1
ATOM 612 N N . ILE A 1 84 ? 15.788 -1.924 -11.891 1.00 81.44 84 ILE A N 1
ATOM 613 C CA . ILE A 1 84 ? 14.828 -2.614 -11.014 1.00 81.44 84 ILE A CA 1
ATOM 614 C C . ILE A 1 84 ? 15.440 -3.823 -10.290 1.00 81.44 84 ILE A C 1
ATOM 616 O O . ILE A 1 84 ? 15.107 -4.078 -9.133 1.00 81.44 84 ILE A O 1
ATOM 620 N N . GLU A 1 85 ? 16.384 -4.535 -10.909 1.00 82.50 85 GLU A N 1
ATOM 621 C CA . GLU A 1 85 ? 17.141 -5.606 -10.242 1.00 82.50 85 GLU A CA 1
ATOM 622 C C . GLU A 1 85 ? 18.000 -5.053 -9.099 1.00 82.50 85 GLU A C 1
ATOM 624 O O . GLU A 1 85 ? 18.060 -5.650 -8.027 1.00 82.50 85 GLU A O 1
ATOM 629 N N . ASN A 1 86 ? 18.572 -3.859 -9.274 1.00 85.38 86 ASN A N 1
ATOM 630 C CA . ASN A 1 86 ? 19.316 -3.164 -8.221 1.00 85.38 86 ASN A CA 1
ATOM 631 C C . ASN A 1 86 ? 18.416 -2.570 -7.121 1.00 85.38 86 ASN A C 1
ATOM 633 O O . ASN A 1 86 ? 18.909 -2.173 -6.065 1.00 85.38 86 ASN A O 1
ATOM 637 N N . SER A 1 87 ? 17.098 -2.515 -7.327 1.00 83.38 87 SER A N 1
ATOM 638 C CA . SER A 1 87 ? 16.136 -2.018 -6.340 1.00 83.38 87 SER A CA 1
ATOM 639 C C . SER A 1 87 ? 15.765 -3.121 -5.337 1.00 83.38 87 SER A C 1
ATOM 641 O O . SER A 1 87 ? 14.621 -3.554 -5.266 1.00 83.38 87 SER A O 1
ATOM 643 N N . ALA A 1 88 ? 16.727 -3.596 -4.539 1.00 82.94 88 ALA A N 1
ATOM 644 C CA . ALA A 1 88 ? 16.578 -4.792 -3.692 1.00 82.94 88 ALA A CA 1
ATOM 645 C C . ALA A 1 88 ? 15.335 -4.787 -2.778 1.00 82.94 88 ALA A C 1
ATOM 647 O O . ALA A 1 88 ? 14.729 -5.830 -2.541 1.00 82.94 88 ALA A O 1
ATOM 648 N N . TRP A 1 89 ? 14.928 -3.615 -2.282 1.00 80.44 89 TRP A N 1
ATOM 649 C CA . TRP A 1 89 ? 13.764 -3.501 -1.409 1.00 80.44 89 TRP A CA 1
ATOM 650 C C . TRP A 1 89 ? 12.460 -3.901 -2.112 1.00 80.44 89 TRP A C 1
ATOM 652 O O . TRP A 1 89 ? 11.624 -4.525 -1.467 1.00 80.44 89 TRP A O 1
ATOM 662 N N . ILE A 1 90 ? 12.271 -3.622 -3.412 1.00 78.06 90 ILE A N 1
ATOM 663 C CA . ILE A 1 90 ? 10.985 -3.929 -4.057 1.00 78.06 90 ILE A CA 1
ATOM 664 C C . ILE A 1 90 ? 10.734 -5.438 -4.064 1.00 78.06 90 ILE A C 1
ATOM 666 O O . ILE A 1 90 ? 9.629 -5.877 -3.779 1.00 78.06 90 ILE A O 1
ATOM 670 N N . HIS A 1 91 ? 11.782 -6.245 -4.229 1.00 77.88 91 HIS A N 1
ATOM 671 C CA . HIS A 1 91 ? 11.687 -7.708 -4.223 1.00 77.88 91 HIS A CA 1
ATOM 672 C C . HIS A 1 91 ? 11.287 -8.288 -2.859 1.00 77.88 91 HIS A C 1
ATOM 674 O O . HIS A 1 91 ? 10.671 -9.346 -2.803 1.00 77.88 91 HIS A O 1
ATOM 680 N N . SER A 1 92 ? 11.601 -7.592 -1.762 1.00 78.25 92 SER A N 1
ATOM 681 C CA . SER A 1 92 ? 11.275 -8.030 -0.394 1.00 78.25 92 SER A CA 1
ATOM 682 C C . SER A 1 92 ? 9.885 -7.592 0.073 1.00 78.25 92 SER A C 1
ATOM 684 O O . SER A 1 92 ? 9.323 -8.183 0.996 1.00 78.25 92 SER A O 1
ATOM 686 N N . TYR A 1 93 ? 9.352 -6.526 -0.523 1.00 77.44 93 TYR A N 1
ATOM 687 C CA . TYR A 1 93 ? 8.096 -5.903 -0.108 1.00 77.44 93 TYR A CA 1
ATOM 688 C C . TYR A 1 93 ? 6.935 -6.231 -1.046 1.00 77.44 93 TYR A C 1
ATOM 690 O O . TYR A 1 93 ? 5.781 -6.122 -0.632 1.00 77.44 93 TYR A O 1
ATOM 698 N N . ASN A 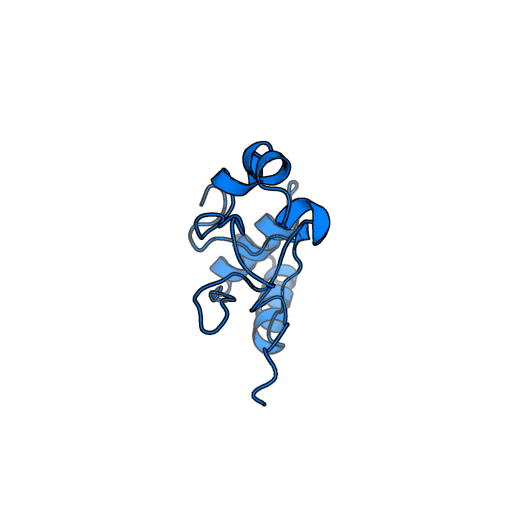1 94 ? 7.221 -6.647 -2.282 1.00 77.62 94 ASN A N 1
ATOM 699 C CA . ASN A 1 94 ? 6.179 -6.934 -3.248 1.00 77.62 94 ASN A CA 1
ATOM 700 C C . ASN A 1 94 ? 5.464 -8.256 -2.960 1.00 77.62 94 ASN A C 1
ATOM 702 O O . ASN A 1 94 ? 6.077 -9.245 -2.555 1.00 77.62 94 ASN A O 1
ATOM 706 N N . MET A 1 95 ? 4.150 -8.280 -3.189 1.00 76.12 95 MET A N 1
ATOM 707 C CA . MET A 1 95 ? 3.361 -9.506 -3.026 1.00 76.12 95 MET A CA 1
ATOM 708 C C . MET A 1 95 ? 3.654 -10.515 -4.134 1.00 76.12 95 MET A C 1
ATOM 710 O O . MET A 1 95 ? 3.661 -11.723 -3.891 1.00 76.12 95 MET A O 1
ATOM 714 N N . TYR A 1 96 ? 3.878 -10.006 -5.345 1.00 76.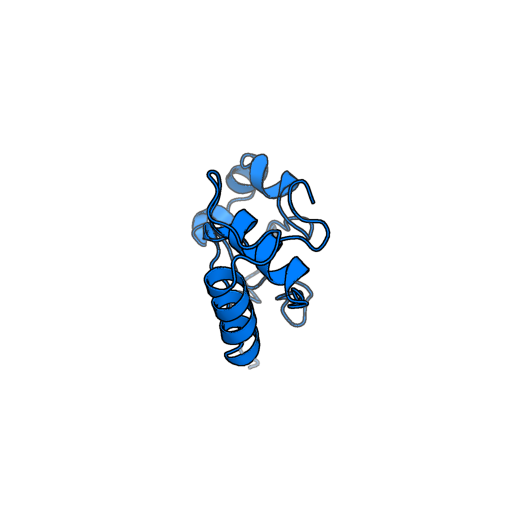38 96 TYR A N 1
ATOM 715 C CA . TYR A 1 96 ? 4.134 -10.788 -6.543 1.00 76.38 96 TYR A CA 1
ATOM 716 C C . TYR A 1 96 ? 5.584 -10.598 -7.007 1.00 76.38 96 TYR A C 1
ATOM 718 O O . TYR A 1 96 ? 6.167 -9.531 -6.796 1.00 76.38 96 TYR A O 1
ATOM 726 N N . PRO A 1 97 ? 6.198 -11.608 -7.652 1.00 73.00 97 PRO A N 1
ATOM 727 C CA . PRO A 1 97 ? 7.531 -11.453 -8.219 1.00 73.00 97 PRO A CA 1
ATOM 728 C C . PRO A 1 97 ? 7.572 -10.294 -9.215 1.00 73.00 97 PRO A C 1
ATOM 730 O O . PRO A 1 97 ? 6.742 -10.218 -10.123 1.00 73.00 97 PRO A O 1
ATOM 733 N N . VAL A 1 98 ? 8.559 -9.411 -9.067 1.00 71.62 98 VAL A N 1
ATOM 734 C CA . VAL A 1 98 ? 8.767 -8.297 -9.994 1.00 71.62 98 VAL A CA 1
ATOM 735 C C . VAL A 1 98 ? 9.193 -8.859 -11.350 1.00 71.62 98 VAL A C 1
ATOM 737 O O . VAL A 1 98 ? 10.186 -9.579 -11.453 1.00 71.62 98 VAL A O 1
ATOM 740 N N . VAL A 1 99 ? 8.446 -8.532 -12.407 1.00 66.31 99 VAL A N 1
ATOM 741 C CA . VAL A 1 99 ? 8.744 -8.992 -13.770 1.00 66.31 99 VAL A CA 1
ATOM 742 C C . VAL A 1 99 ? 9.330 -7.843 -14.582 1.00 66.31 99 VAL A C 1
ATOM 744 O O . VAL A 1 99 ? 8.656 -6.849 -14.832 1.00 66.31 99 VAL A O 1
ATOM 747 N N . THR A 1 100 ? 10.574 -8.002 -15.036 1.00 62.16 100 THR A N 1
ATOM 748 C CA . THR A 1 100 ? 11.220 -7.079 -15.979 1.00 62.16 100 THR A CA 1
ATOM 749 C C . THR A 1 100 ? 10.771 -7.346 -17.410 1.00 62.16 100 THR A C 1
ATOM 751 O O . THR A 1 100 ? 10.686 -8.496 -17.851 1.00 62.16 100 THR A O 1
ATOM 754 N N . VAL A 1 101 ? 10.499 -6.285 -18.172 1.00 55.81 101 VAL A N 1
ATOM 755 C CA . VAL A 1 101 ? 10.104 -6.406 -19.582 1.00 55.81 101 VAL A CA 1
ATOM 756 C C . VAL A 1 101 ? 11.359 -6.570 -20.444 1.00 55.81 101 VAL A C 1
ATOM 758 O O . VAL A 1 101 ? 11.938 -5.590 -20.888 1.00 55.81 101 VAL A O 1
ATOM 761 N N . ASN A 1 102 ? 11.789 -7.811 -20.696 1.00 50.00 102 ASN A N 1
ATOM 762 C CA . ASN A 1 102 ? 13.002 -8.080 -21.487 1.00 50.00 102 ASN A CA 1
ATOM 763 C C . ASN A 1 102 ? 12.792 -8.342 -22.985 1.00 50.00 102 ASN A C 1
ATOM 765 O O . ASN A 1 102 ? 13.772 -8.666 -23.636 1.00 50.00 102 ASN A O 1
ATOM 769 N N . ASN A 1 103 ? 11.582 -8.227 -23.548 1.00 42.41 103 ASN A N 1
ATOM 770 C CA . ASN A 1 103 ? 11.362 -8.186 -25.010 1.00 42.41 103 ASN A CA 1
ATOM 771 C C . ASN A 1 103 ? 9.869 -8.047 -25.356 1.00 42.41 103 ASN A C 1
ATOM 773 O O . ASN A 1 103 ? 9.252 -9.013 -25.797 1.00 42.41 103 ASN A O 1
ATOM 777 N N . CYS A 1 104 ? 9.258 -6.869 -25.181 1.00 39.22 104 CYS A N 1
ATOM 778 C CA . CYS A 1 104 ? 8.047 -6.557 -25.948 1.00 39.22 104 CYS A CA 1
ATOM 779 C C . CYS A 1 104 ? 7.642 -5.086 -25.874 1.00 39.22 104 CYS A C 1
ATOM 781 O O . CYS A 1 104 ? 7.584 -4.494 -24.798 1.00 39.22 104 CYS A O 1
ATOM 783 N N . CYS A 1 105 ? 7.249 -4.562 -27.037 1.00 46.25 105 CYS A N 1
ATOM 784 C CA . CYS A 1 105 ? 6.280 -3.482 -27.177 1.00 46.25 105 CYS A CA 1
ATOM 785 C C . CYS A 1 105 ? 5.185 -3.639 -26.104 1.00 46.25 105 CYS A C 1
ATOM 787 O O . CYS A 1 105 ? 4.567 -4.698 -25.972 1.00 46.25 105 CYS A O 1
ATOM 789 N N . PHE A 1 106 ? 5.058 -2.608 -25.284 1.00 42.72 106 PHE A N 1
ATOM 790 C CA . PHE A 1 106 ? 4.462 -2.612 -23.958 1.00 42.72 106 PHE A CA 1
ATOM 791 C C . PHE A 1 106 ? 2.969 -2.968 -23.974 1.00 42.72 106 PHE A C 1
ATOM 793 O O . PHE A 1 106 ? 2.132 -2.090 -24.111 1.00 42.72 106 PHE A O 1
ATOM 800 N N . LYS A 1 107 ? 2.592 -4.247 -23.854 1.00 44.47 107 LYS A N 1
ATOM 801 C CA . LYS A 1 107 ? 1.171 -4.625 -23.977 1.00 44.47 107 LYS A CA 1
ATOM 802 C C . LYS A 1 107 ? 0.284 -4.135 -22.823 1.00 44.47 107 LYS A C 1
ATOM 804 O O . LYS A 1 107 ? -0.893 -3.894 -23.064 1.00 44.47 107 LYS A O 1
ATOM 809 N N . THR A 1 108 ? 0.833 -3.868 -21.637 1.00 41.84 108 THR A N 1
ATOM 810 C CA . THR A 1 108 ? 0.159 -3.135 -20.546 1.00 41.84 108 THR A CA 1
ATOM 811 C C . THR A 1 108 ? 1.222 -2.538 -19.590 1.00 41.84 108 THR A C 1
ATOM 813 O O . THR A 1 108 ? 1.995 -3.303 -19.037 1.00 41.84 108 THR A O 1
ATOM 816 N N . MET A 1 109 ? 1.467 -1.218 -19.468 1.00 44.59 109 MET A N 1
ATOM 817 C CA . MET A 1 109 ? 0.643 -0.144 -18.850 1.00 44.59 109 MET A CA 1
ATOM 818 C C . MET A 1 109 ? -0.270 0.610 -19.843 1.00 44.59 109 MET A C 1
ATOM 820 O O . MET A 1 109 ? -0.296 1.831 -19.897 1.00 44.59 109 MET A O 1
ATOM 824 N N . ILE A 1 110 ? -1.070 -0.145 -20.592 1.00 36.97 110 ILE A N 1
ATOM 825 C CA . ILE A 1 110 ? -1.804 0.213 -21.817 1.00 36.97 110 ILE A CA 1
ATOM 826 C C . ILE A 1 110 ? -0.882 0.605 -22.993 1.00 36.97 110 ILE A C 1
ATOM 828 O O . ILE A 1 110 ? -0.628 1.781 -23.213 1.00 36.97 110 ILE A O 1
ATOM 832 N N . CYS A 1 111 ? -0.513 -0.369 -23.840 1.00 31.73 111 CYS A N 1
ATOM 833 C CA . CYS A 1 111 ? -0.534 -0.183 -25.301 1.00 31.73 111 CYS A CA 1
ATOM 834 C C . CYS A 1 111 ? -1.166 -1.423 -25.948 1.00 31.73 111 CYS A C 1
ATOM 836 O O . CYS A 1 111 ? -0.576 -2.502 -26.014 1.00 31.73 111 CYS A O 1
ATOM 838 N N . THR A 1 112 ? -2.384 -1.277 -26.462 1.00 28.52 112 THR A N 1
ATOM 839 C CA . THR A 1 112 ? -2.975 -2.281 -27.348 1.00 28.52 112 THR A CA 1
ATOM 840 C C . THR A 1 112 ? -2.242 -2.277 -28.699 1.00 28.52 112 THR A C 1
ATOM 842 O O . THR A 1 112 ? -1.910 -1.209 -29.216 1.00 28.52 112 THR A O 1
ATOM 845 N N . PRO A 1 113 ? -2.006 -3.439 -29.335 1.00 27.16 113 PRO A N 1
ATOM 846 C CA . PRO A 1 113 ? -1.711 -3.478 -30.759 1.00 27.16 113 PRO A CA 1
ATOM 847 C C . PRO A 1 113 ? -3.000 -3.179 -31.523 1.00 27.16 113 PRO A C 1
ATOM 849 O O . PRO A 1 113 ? -4.014 -3.851 -31.311 1.00 27.16 113 PRO A O 1
ATOM 852 N N . LYS A 1 114 ? -2.948 -2.226 -32.457 1.00 26.50 114 LYS A N 1
ATOM 853 C CA . LYS A 1 114 ? -3.901 -2.216 -33.568 1.00 26.50 114 LYS A CA 1
ATOM 854 C C . LYS A 1 114 ? -3.833 -3.561 -34.297 1.00 26.50 114 LYS A C 1
ATOM 856 O O . LYS A 1 114 ? -2.751 -4.087 -34.555 1.00 26.50 114 LYS A O 1
ATOM 861 N N . LYS A 1 115 ? -5.003 -4.083 -34.642 1.00 26.25 115 LYS A N 1
ATOM 862 C CA . LYS A 1 115 ? -5.209 -5.120 -35.652 1.00 26.25 115 LYS A CA 1
ATOM 863 C C . LYS A 1 115 ? -6.223 -4.547 -36.644 1.00 26.25 115 LYS A C 1
ATOM 865 O O . LYS A 1 115 ? -7.270 -4.101 -36.173 1.00 26.25 115 LYS A O 1
ATOM 870 N N . PRO A 1 116 ? -6.035 -4.798 -37.943 1.00 40.31 116 PRO A N 1
ATOM 871 C CA . PRO A 1 116 ? -5.075 -4.114 -38.824 1.00 40.31 116 PRO A CA 1
ATOM 872 C C . PRO A 1 116 ? -5.207 -2.575 -38.844 1.00 40.31 116 PRO A C 1
ATOM 874 O O . PRO A 1 116 ? -6.272 -2.042 -38.466 1.00 40.31 116 PRO A O 1
#

Organism: Dibothriocephalus latus (NCBI:txid60516)

InterPro domains:
  IPR003378 Fringe-like, glycosyltransferase domain [PF02434] (7-84)
  IPR026050 C1GALT1/C1GALT1-specific chaperone 1 [PTHR23033] (4-109)

Radius of gyration: 16.94 Å; chains: 1; bounding box: 37×19×58 Å